Protein AF-A0A7S3W1E4-F1 (afdb_monomer_lite)

Structure (mmCIF, N/CA/C/O backbone):
data_AF-A0A7S3W1E4-F1
#
_entry.id   AF-A0A7S3W1E4-F1
#
loop_
_atom_site.group_PDB
_atom_site.id
_atom_site.type_symbol
_atom_site.label_atom_id
_atom_site.label_alt_id
_atom_site.label_comp_id
_atom_site.label_asym_id
_atom_site.label_entity_id
_atom_site.label_seq_id
_atom_site.pdbx_PDB_ins_code
_atom_site.Cartn_x
_atom_site.Cartn_y
_atom_site.Cartn_z
_atom_site.occupancy
_atom_site.B_iso_or_equiv
_atom_site.auth_seq_id
_atom_site.auth_comp_id
_atom_site.auth_asym_id
_atom_site.auth_atom_id
_atom_site.pdbx_PDB_model_num
ATOM 1 N N . MET A 1 1 ? -26.932 13.360 11.153 1.00 48.66 1 MET A N 1
ATOM 2 C CA . MET A 1 1 ? -25.461 13.403 11.040 1.00 48.66 1 MET A CA 1
ATOM 3 C C . MET A 1 1 ? -25.040 12.838 9.682 1.00 48.66 1 MET A C 1
ATOM 5 O O . MET A 1 1 ? -25.462 11.738 9.366 1.00 48.66 1 MET A O 1
ATOM 9 N N . LYS A 1 2 ? -24.304 13.578 8.834 1.00 52.31 2 LYS A N 1
ATOM 10 C CA . LYS A 1 2 ? -23.917 13.132 7.466 1.00 52.31 2 LYS A CA 1
ATOM 11 C C . LYS A 1 2 ? -22.407 12.880 7.290 1.00 52.31 2 LYS A C 1
ATOM 13 O O . LYS A 1 2 ? -21.997 12.371 6.258 1.00 52.31 2 LYS A O 1
ATOM 18 N N . PHE A 1 3 ? -21.601 13.210 8.303 1.00 57.09 3 PHE A N 1
ATOM 19 C CA . PHE A 1 3 ? -20.140 13.036 8.311 1.00 57.09 3 PHE A CA 1
ATOM 20 C C . PHE A 1 3 ? -19.659 11.979 9.309 1.00 57.09 3 PHE A C 1
ATOM 22 O O . PHE A 1 3 ? -18.487 11.631 9.311 1.00 57.09 3 PHE A O 1
ATOM 29 N N . GLU A 1 4 ? -20.556 11.447 10.138 1.00 56.47 4 GLU A N 1
ATOM 30 C CA . GLU A 1 4 ? -20.221 10.477 11.185 1.00 56.47 4 GLU A CA 1
ATOM 31 C C . GLU A 1 4 ? -19.676 9.176 10.585 1.00 56.47 4 GLU A C 1
ATOM 33 O O . GLU A 1 4 ? -18.722 8.615 11.107 1.00 56.47 4 GLU A O 1
ATOM 38 N N . SER A 1 5 ? -20.177 8.777 9.407 1.00 61.22 5 SER A N 1
ATOM 39 C CA . SER A 1 5 ? -19.719 7.585 8.687 1.00 61.22 5 SER A CA 1
ATOM 40 C C . SER A 1 5 ? -18.253 7.628 8.249 1.00 61.22 5 SER A C 1
ATOM 42 O O . SER A 1 5 ? -17.655 6.577 8.059 1.00 61.22 5 SER A O 1
ATOM 44 N N . LEU A 1 6 ? -17.670 8.821 8.077 1.00 59.72 6 LEU A N 1
ATOM 45 C CA . LEU A 1 6 ? -16.263 8.986 7.683 1.00 59.72 6 LEU A CA 1
ATOM 46 C C . LEU A 1 6 ? -15.289 8.776 8.849 1.00 59.72 6 LEU A C 1
ATOM 48 O O . LEU A 1 6 ? -14.102 8.573 8.608 1.00 59.72 6 LEU A O 1
ATOM 52 N N . TYR A 1 7 ? -15.785 8.827 10.087 1.00 62.66 7 TYR A N 1
ATOM 53 C CA . TYR A 1 7 ? -14.985 8.699 11.306 1.00 62.66 7 TYR A CA 1
ATOM 54 C C . TYR A 1 7 ? -15.312 7.427 12.104 1.00 62.66 7 TYR A C 1
ATOM 56 O O . TYR A 1 7 ? -14.802 7.255 13.207 1.00 62.66 7 TYR A O 1
ATOM 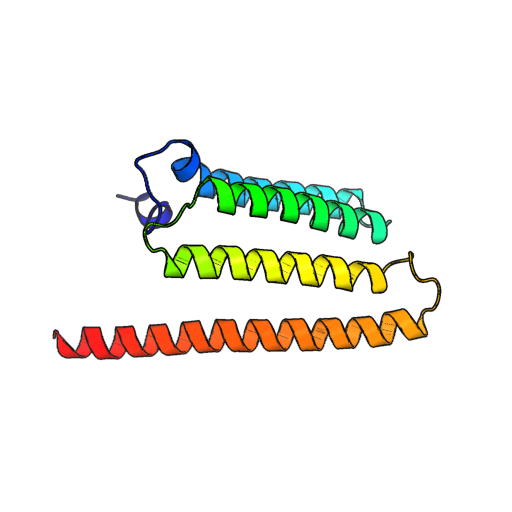64 N N . ILE A 1 8 ? -16.137 6.518 11.567 1.00 64.69 8 ILE A N 1
ATOM 65 C CA . ILE A 1 8 ? -16.450 5.243 12.229 1.00 64.69 8 ILE A CA 1
ATOM 66 C C . ILE A 1 8 ? -15.153 4.434 12.403 1.00 64.69 8 ILE A C 1
ATOM 68 O O . ILE A 1 8 ? -14.485 4.110 11.424 1.00 64.69 8 ILE A O 1
ATOM 72 N N . GLY A 1 9 ? -14.805 4.113 13.654 1.00 64.19 9 GLY A N 1
ATOM 73 C CA . GLY A 1 9 ? -13.622 3.317 14.019 1.00 64.19 9 GLY A CA 1
ATOM 74 C C . GLY A 1 9 ? -12.297 4.092 14.101 1.00 64.19 9 GLY A C 1
ATOM 75 O O . GLY A 1 9 ? -11.255 3.495 14.382 1.00 64.19 9 GLY A O 1
ATOM 76 N N . VAL A 1 10 ? -12.321 5.412 13.875 1.00 68.12 10 VAL A N 1
ATOM 77 C CA . VAL A 1 10 ? -11.150 6.302 13.914 1.00 68.12 10 VAL A CA 1
ATOM 78 C C . VAL A 1 10 ? -11.144 7.095 15.222 1.00 68.12 10 VAL A C 1
ATOM 80 O O . VAL A 1 10 ? -12.143 7.722 15.567 1.00 68.12 10 VAL A O 1
ATOM 83 N N . LYS A 1 11 ? -10.006 7.141 15.931 1.00 68.19 1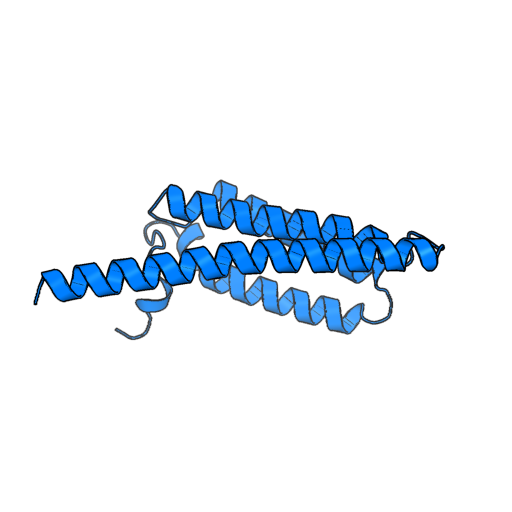1 LYS A N 1
ATOM 84 C CA . LYS A 1 11 ? -9.896 7.925 17.178 1.00 68.19 11 LYS A CA 1
ATOM 85 C C . LYS A 1 11 ? -10.030 9.418 16.885 1.00 68.19 11 LYS A C 1
ATOM 87 O O . LYS A 1 11 ? -9.130 10.024 16.315 1.00 68.19 11 LYS A O 1
ATOM 92 N N . THR A 1 12 ? -11.112 10.049 17.320 1.00 68.31 12 THR A N 1
ATOM 93 C CA . THR A 1 12 ? -11.362 11.482 17.067 1.00 68.31 12 THR A CA 1
ATOM 94 C C . THR A 1 12 ? -10.696 12.423 18.078 1.00 68.31 12 THR A C 1
ATOM 96 O O . THR A 1 12 ? -10.712 13.637 17.889 1.00 68.31 12 THR A O 1
ATOM 99 N N . GLU A 1 13 ? -10.049 11.889 19.119 1.00 67.44 13 GLU A N 1
ATOM 100 C CA . GLU A 1 13 ? -9.436 12.683 20.197 1.00 67.44 13 GLU A CA 1
ATOM 101 C C . GLU A 1 13 ? -8.187 13.471 19.769 1.00 67.44 13 GLU A C 1
ATOM 103 O O . GLU A 1 13 ? -7.803 14.437 20.428 1.00 67.44 13 GLU A O 1
ATOM 108 N N . LYS A 1 14 ? -7.516 13.065 18.682 1.00 71.00 14 LYS A N 1
ATOM 109 C CA . LYS A 1 14 ? -6.249 13.665 18.237 1.00 71.00 14 LYS A CA 1
ATOM 110 C C . LYS A 1 14 ? -6.348 14.179 16.809 1.00 71.00 14 LYS A C 1
ATOM 112 O O . LYS A 1 14 ? -6.707 13.438 15.900 1.00 71.00 14 LYS A O 1
ATOM 117 N N . TRP A 1 15 ? -5.887 15.415 16.594 1.00 68.25 15 TRP A N 1
ATOM 118 C CA . TRP A 1 15 ? -5.844 16.068 15.277 1.00 68.25 15 TRP A CA 1
ATOM 119 C C . TRP A 1 15 ? -5.213 15.189 14.184 1.00 68.25 15 TRP A C 1
ATOM 121 O O . TRP A 1 15 ? -5.763 15.063 13.094 1.00 68.25 15 TRP A O 1
ATOM 131 N N . HIS A 1 16 ? -4.091 14.528 14.489 1.00 69.75 16 HIS A N 1
ATOM 132 C CA . HIS A 1 16 ? -3.377 13.659 13.543 1.00 69.75 16 HIS A CA 1
ATOM 133 C C . HIS A 1 16 ? -4.195 12.458 13.061 1.00 69.75 16 HIS A C 1
ATOM 135 O O . HIS A 1 16 ? -3.927 11.928 11.984 1.00 69.75 16 HIS A O 1
ATOM 141 N N . THR A 1 17 ? -5.183 12.038 13.843 1.00 74.00 17 THR A N 1
ATOM 142 C CA . THR A 1 17 ? -6.046 10.904 13.538 1.00 74.00 17 THR A CA 1
ATOM 143 C C . THR A 1 17 ? -7.305 11.361 12.794 1.00 74.00 17 THR A C 1
ATOM 145 O O . THR A 1 17 ? -7.742 10.697 11.860 1.00 74.00 17 THR A O 1
ATOM 148 N N . THR A 1 18 ? -7.807 12.563 13.091 1.00 75.44 18 THR A N 1
ATOM 149 C CA . THR A 1 18 ? -8.933 13.195 12.380 1.00 75.44 18 THR A CA 1
ATOM 150 C C . THR A 1 18 ? -8.600 13.561 10.927 1.00 75.44 18 THR A C 1
ATOM 152 O O . THR A 1 18 ? -9.468 13.501 10.062 1.00 75.44 18 THR A O 1
ATOM 155 N N . ILE A 1 19 ? -7.343 13.895 10.612 1.00 83.25 19 ILE A N 1
ATOM 156 C CA . ILE A 1 19 ? -6.912 14.208 9.232 1.00 83.25 19 ILE A CA 1
ATOM 157 C C . ILE A 1 19 ? -6.735 12.972 8.333 1.00 83.25 19 ILE A C 1
ATOM 159 O O . ILE A 1 19 ? -6.442 13.118 7.145 1.00 83.25 19 ILE A O 1
ATOM 163 N N . TYR A 1 20 ? -6.916 11.761 8.868 1.00 82.50 20 TYR A N 1
ATOM 164 C CA . TYR A 1 20 ? -6.718 10.508 8.139 1.00 82.50 20 TYR A CA 1
ATOM 165 C C . TYR A 1 20 ? -7.471 10.438 6.790 1.00 82.50 20 TYR A C 1
ATOM 167 O O . TYR A 1 20 ? -6.824 10.156 5.774 1.00 82.50 20 TYR A O 1
ATOM 175 N N . PRO A 1 21 ? -8.779 10.771 6.699 1.00 82.19 21 PRO A N 1
ATOM 176 C CA . PRO A 1 21 ? -9.501 10.724 5.424 1.00 82.19 21 PRO A CA 1
ATOM 177 C C . PRO A 1 21 ? -8.945 11.713 4.388 1.00 82.19 21 PRO A C 1
ATOM 179 O O . PRO A 1 21 ? -8.910 11.418 3.192 1.00 82.19 21 PRO A O 1
ATOM 182 N N . ALA A 1 22 ? -8.467 12.878 4.840 1.00 85.00 22 ALA A N 1
ATOM 183 C CA . ALA A 1 22 ? -7.852 13.875 3.971 1.00 85.00 22 ALA A CA 1
ATOM 184 C C . ALA A 1 22 ? -6.504 13.384 3.422 1.00 85.00 22 ALA A C 1
ATOM 186 O O . ALA A 1 22 ? -6.252 13.511 2.225 1.00 85.00 22 ALA A O 1
ATOM 187 N N . ILE A 1 23 ? -5.670 12.759 4.263 1.00 86.19 23 ILE A N 1
ATOM 188 C CA . ILE A 1 23 ? -4.395 12.153 3.842 1.00 86.19 23 ILE A CA 1
ATOM 189 C C . ILE A 1 23 ? -4.635 11.036 2.824 1.00 86.19 23 ILE A C 1
ATOM 191 O O . ILE A 1 23 ? -3.932 10.957 1.817 1.00 86.19 23 ILE A O 1
ATOM 195 N N . PHE A 1 24 ? -5.650 10.200 3.045 1.00 83.75 24 PHE A N 1
ATOM 196 C CA . PHE A 1 24 ? -6.008 9.124 2.124 1.00 83.75 24 PHE A CA 1
ATOM 197 C C . PHE A 1 24 ? -6.394 9.644 0.731 1.00 83.75 24 PHE A C 1
ATOM 199 O O . PHE A 1 24 ? -5.915 9.135 -0.286 1.00 83.75 24 PHE A O 1
ATOM 206 N N . LEU A 1 25 ? -7.222 10.691 0.667 1.00 86.81 25 LEU A N 1
ATOM 207 C CA . LEU A 1 25 ? -7.586 11.337 -0.597 1.00 86.81 25 LEU A CA 1
ATOM 208 C C . LEU A 1 25 ? -6.388 12.025 -1.254 1.00 86.81 25 LEU A C 1
ATOM 210 O O . LEU A 1 25 ? -6.178 11.884 -2.459 1.00 86.81 25 LEU A O 1
ATOM 214 N N . PHE A 1 26 ? -5.578 12.729 -0.466 1.00 89.56 26 PHE A N 1
ATOM 215 C CA . PHE A 1 26 ? -4.393 13.423 -0.956 1.00 89.56 26 PHE A CA 1
ATOM 216 C C . PHE A 1 26 ? -3.375 12.456 -1.571 1.00 89.56 26 PHE A C 1
ATOM 218 O O . PHE A 1 26 ? -2.875 12.702 -2.666 1.00 89.56 26 PHE A O 1
ATOM 225 N N . ARG A 1 27 ? -3.140 11.303 -0.935 1.00 86.62 27 ARG A N 1
ATOM 226 C CA . ARG A 1 27 ? -2.307 10.217 -1.473 1.00 86.62 27 ARG A CA 1
ATOM 227 C C . ARG A 1 27 ? -2.784 9.773 -2.858 1.00 86.62 27 ARG A C 1
ATOM 229 O O . ARG A 1 27 ? -1.985 9.689 -3.787 1.00 86.62 27 ARG A O 1
ATOM 236 N N . ARG A 1 28 ? -4.091 9.540 -3.021 1.00 88.25 28 ARG A N 1
ATOM 237 C CA . ARG A 1 28 ? -4.681 9.168 -4.321 1.00 88.25 28 ARG A CA 1
ATOM 238 C C . ARG A 1 28 ? -4.485 10.260 -5.367 1.00 88.25 28 ARG A C 1
ATOM 240 O O . ARG A 1 28 ? -4.138 9.957 -6.504 1.00 88.25 28 ARG A O 1
ATOM 247 N N . PHE A 1 29 ? -4.666 11.517 -4.979 1.00 91.12 29 PHE A N 1
ATOM 248 C CA . PHE A 1 29 ? -4.471 12.654 -5.870 1.00 91.12 29 PHE A CA 1
ATOM 249 C C . PHE A 1 29 ? -3.020 12.761 -6.359 1.00 91.12 29 PHE A C 1
ATOM 251 O O . PHE A 1 29 ? -2.790 12.877 -7.563 1.00 91.12 29 PHE A O 1
ATOM 258 N N . ILE A 1 30 ? -2.035 12.629 -5.461 1.00 90.00 30 ILE A N 1
ATOM 259 C CA . ILE A 1 30 ? -0.618 12.622 -5.853 1.00 90.00 30 ILE A CA 1
ATOM 260 C C . ILE A 1 30 ? -0.324 11.443 -6.782 1.00 90.00 30 ILE A C 1
ATOM 262 O O . ILE A 1 30 ? 0.381 11.616 -7.770 1.00 90.00 30 ILE A O 1
ATOM 266 N N . LEU A 1 31 ? -0.870 10.255 -6.511 1.00 88.56 31 LEU A N 1
ATOM 267 C CA . LEU A 1 31 ? -0.620 9.078 -7.343 1.00 88.56 31 LEU A CA 1
ATOM 268 C C . LEU A 1 31 ? -1.116 9.278 -8.781 1.00 88.56 31 LEU A C 1
ATOM 270 O O . LEU A 1 31 ? -0.408 8.924 -9.719 1.00 88.56 31 LEU A O 1
ATOM 274 N N . VAL A 1 32 ? -2.282 9.903 -8.965 1.00 91.62 32 VAL A N 1
ATOM 275 C CA . VAL A 1 32 ? -2.810 10.250 -10.297 1.00 91.62 32 VAL A CA 1
ATOM 276 C C . VAL A 1 32 ? -1.917 11.271 -11.003 1.00 91.62 32 VAL A C 1
ATOM 278 O O . VAL A 1 32 ? -1.631 11.119 -12.192 1.00 91.62 32 VAL A O 1
ATOM 281 N N . ILE A 1 33 ? -1.432 12.285 -10.280 1.00 91.44 33 ILE A N 1
ATOM 282 C CA . ILE A 1 33 ? -0.480 13.266 -10.817 1.00 91.44 33 ILE A CA 1
ATOM 283 C C . ILE A 1 33 ? 0.789 12.550 -11.285 1.00 91.44 33 ILE A C 1
ATOM 285 O O . ILE A 1 33 ? 1.167 12.665 -12.449 1.00 91.44 33 ILE A O 1
ATOM 289 N N . VAL A 1 34 ? 1.414 11.759 -10.413 1.00 90.38 34 VAL A N 1
ATOM 290 C CA . VAL A 1 34 ? 2.634 11.007 -10.733 1.00 90.38 34 VAL A CA 1
ATOM 291 C C . VAL A 1 34 ? 2.402 10.088 -11.936 1.00 90.38 34 VAL A C 1
ATOM 293 O O . VAL A 1 34 ? 3.209 10.094 -12.859 1.00 90.38 34 VAL A O 1
ATOM 296 N N . ALA A 1 35 ? 1.286 9.361 -11.986 1.00 89.69 35 ALA A N 1
ATOM 297 C CA . ALA A 1 35 ? 0.940 8.509 -13.123 1.00 89.69 35 ALA A CA 1
ATOM 298 C C . ALA A 1 35 ? 0.811 9.293 -14.436 1.00 89.69 35 ALA A C 1
ATOM 300 O O . ALA A 1 35 ? 1.286 8.834 -15.470 1.00 89.69 35 ALA A O 1
ATOM 301 N N . THR A 1 36 ? 0.230 10.492 -14.393 1.00 90.94 36 THR A N 1
ATOM 302 C CA . THR A 1 36 ? 0.039 11.337 -15.580 1.00 90.94 36 THR A CA 1
ATOM 303 C C . THR A 1 36 ? 1.365 11.905 -16.090 1.00 90.94 36 THR A C 1
ATOM 305 O O . THR A 1 36 ? 1.635 11.873 -17.290 1.00 90.94 36 THR A O 1
ATOM 308 N N . PHE A 1 37 ? 2.223 12.397 -15.192 1.00 90.06 37 PHE A N 1
ATOM 309 C CA . PHE A 1 37 ? 3.502 13.009 -15.569 1.00 90.06 37 PHE A CA 1
ATOM 310 C C . PHE A 1 37 ? 4.579 11.978 -15.941 1.00 90.06 37 PHE A C 1
ATOM 312 O O . PHE A 1 37 ? 5.366 12.221 -16.853 1.00 90.06 37 PHE A O 1
ATOM 319 N N . PHE A 1 38 ? 4.603 10.816 -15.280 1.00 87.62 38 PHE A N 1
ATOM 320 C CA . PHE A 1 38 ? 5.616 9.770 -15.482 1.00 87.62 38 PHE A CA 1
ATOM 321 C C . PHE A 1 38 ? 5.130 8.589 -16.334 1.00 87.62 38 PHE A C 1
ATOM 323 O O . PHE A 1 38 ? 5.778 7.543 -16.353 1.00 87.62 38 PHE A O 1
ATOM 330 N N . GLN A 1 39 ? 4.036 8.741 -17.089 1.00 84.69 39 GLN A N 1
ATOM 331 C CA . GLN A 1 39 ? 3.488 7.681 -17.954 1.00 84.69 39 GLN A CA 1
ATOM 332 C C . GLN A 1 39 ? 4.519 7.072 -18.925 1.00 84.69 39 GLN A C 1
ATOM 334 O O . GLN A 1 39 ? 4.465 5.883 -19.227 1.00 84.69 39 GLN A O 1
ATOM 339 N N . ASN A 1 40 ? 5.494 7.872 -19.370 1.00 83.50 40 ASN A N 1
ATOM 340 C CA . ASN A 1 40 ? 6.531 7.452 -20.314 1.00 83.50 40 ASN A CA 1
ATOM 341 C C . ASN A 1 40 ? 7.747 6.805 -19.639 1.00 83.50 40 ASN A C 1
ATOM 343 O O . ASN A 1 40 ? 8.664 6.366 -20.327 1.00 83.50 40 ASN A O 1
ATOM 347 N N . THR A 1 41 ? 7.807 6.770 -18.305 1.00 86.88 41 THR A N 1
ATOM 348 C CA . THR A 1 41 ? 8.963 6.229 -17.584 1.00 86.88 41 THR A CA 1
ATOM 349 C C . THR A 1 41 ? 8.510 5.387 -16.401 1.00 86.88 41 THR A C 1
ATOM 351 O O . THR A 1 41 ? 8.400 5.855 -15.266 1.00 86.88 41 THR A O 1
ATOM 354 N N . LYS A 1 42 ? 8.278 4.100 -16.684 1.00 85.31 42 LYS A N 1
ATOM 355 C CA . LYS A 1 42 ? 7.737 3.114 -15.736 1.00 85.31 42 LYS A CA 1
ATOM 356 C C . LYS A 1 42 ? 8.553 3.035 -14.444 1.00 85.31 42 LYS A C 1
ATOM 358 O O . LYS A 1 42 ? 7.983 2.956 -13.362 1.00 85.31 42 LYS A O 1
ATOM 363 N N . SER A 1 43 ? 9.879 3.125 -14.545 1.00 88.31 43 SER A N 1
ATOM 364 C CA . SER A 1 43 ? 10.779 3.097 -13.386 1.00 88.31 43 SER A CA 1
ATOM 365 C C . SER A 1 43 ? 10.533 4.252 -12.408 1.00 88.31 43 SER A C 1
ATOM 367 O O . SER A 1 43 ? 10.455 4.018 -11.205 1.00 88.31 43 SER A O 1
ATOM 369 N N . TRP A 1 44 ? 10.343 5.485 -12.896 1.00 89.31 44 TRP A N 1
ATOM 370 C CA . TRP A 1 44 ? 10.061 6.636 -12.026 1.00 89.31 44 TRP A CA 1
ATOM 371 C C . TRP A 1 44 ? 8.691 6.535 -11.364 1.00 89.31 44 TRP A C 1
ATOM 373 O O . TRP A 1 44 ? 8.561 6.860 -10.185 1.00 89.31 44 TRP A O 1
ATOM 383 N N . LEU A 1 45 ? 7.694 6.029 -12.093 1.00 91.00 45 LEU A N 1
ATOM 384 C CA . LEU A 1 45 ? 6.361 5.787 -11.553 1.00 91.00 45 LEU A CA 1
ATOM 385 C C . LEU A 1 45 ? 6.400 4.801 -10.375 1.00 91.00 45 LEU A C 1
ATOM 387 O O . LEU A 1 45 ? 5.834 5.083 -9.318 1.00 91.00 45 LEU A O 1
ATOM 391 N N . VAL A 1 46 ? 7.106 3.677 -10.533 1.00 91.88 46 VAL A N 1
ATOM 392 C CA . VAL A 1 46 ? 7.237 2.655 -9.481 1.00 91.88 46 VAL A CA 1
ATOM 393 C C . VAL A 1 46 ? 8.015 3.187 -8.275 1.00 91.88 46 VAL A C 1
ATOM 395 O O . VAL A 1 46 ? 7.590 2.988 -7.139 1.00 91.88 46 VAL A O 1
ATOM 398 N N . LEU A 1 47 ? 9.110 3.924 -8.488 1.00 91.94 47 LEU A N 1
ATOM 399 C CA . LEU A 1 47 ? 9.879 4.523 -7.390 1.00 91.94 47 LEU A CA 1
ATOM 400 C C . LEU A 1 47 ? 9.064 5.557 -6.603 1.00 91.94 47 LEU A C 1
ATOM 402 O O . LEU A 1 47 ? 9.071 5.546 -5.371 1.00 91.94 47 LEU A O 1
ATOM 406 N N . ALA A 1 48 ? 8.324 6.422 -7.297 1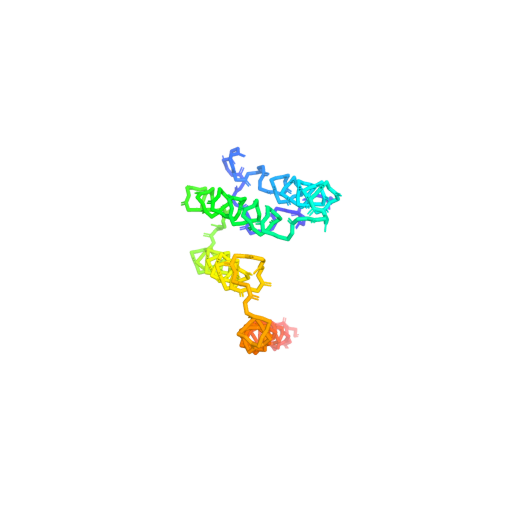.00 91.31 48 ALA A N 1
ATOM 407 C CA . ALA A 1 48 ? 7.449 7.402 -6.662 1.00 91.31 48 ALA A CA 1
ATOM 408 C C . ALA A 1 48 ? 6.314 6.730 -5.872 1.00 91.31 48 ALA A C 1
ATOM 410 O O . ALA A 1 48 ? 5.988 7.173 -4.768 1.00 91.31 48 ALA A O 1
ATOM 411 N N . PHE A 1 49 ? 5.755 5.631 -6.395 1.00 91.62 49 PHE A N 1
ATOM 412 C CA . PHE A 1 49 ? 4.794 4.805 -5.669 1.00 91.62 49 PHE A CA 1
ATOM 413 C C . PHE A 1 49 ? 5.397 4.252 -4.371 1.00 91.62 49 PHE A C 1
ATOM 415 O O . PHE A 1 49 ? 4.843 4.491 -3.302 1.00 91.62 49 PHE A O 1
ATOM 422 N N . ILE A 1 50 ? 6.560 3.594 -4.430 1.00 93.12 50 ILE A N 1
ATOM 423 C CA . ILE A 1 50 ? 7.243 3.040 -3.245 1.00 93.12 50 ILE A CA 1
ATOM 424 C C . ILE A 1 50 ? 7.509 4.129 -2.201 1.00 93.12 50 ILE A C 1
ATOM 426 O O . ILE A 1 50 ? 7.216 3.938 -1.020 1.00 93.12 50 ILE A O 1
ATOM 430 N N . GLN A 1 51 ? 8.017 5.289 -2.625 1.00 93.56 51 GLN A N 1
ATOM 431 C CA . GLN A 1 51 ? 8.315 6.394 -1.716 1.00 93.56 51 GLN A CA 1
ATOM 432 C C . GLN A 1 51 ? 7.056 6.907 -1.001 1.00 93.56 51 GLN A C 1
ATOM 434 O O . GLN A 1 51 ? 7.072 7.136 0.210 1.00 93.56 51 GLN A O 1
ATOM 439 N N . MET A 1 52 ? 5.948 7.050 -1.732 1.00 92.00 52 MET A N 1
ATOM 440 C CA . 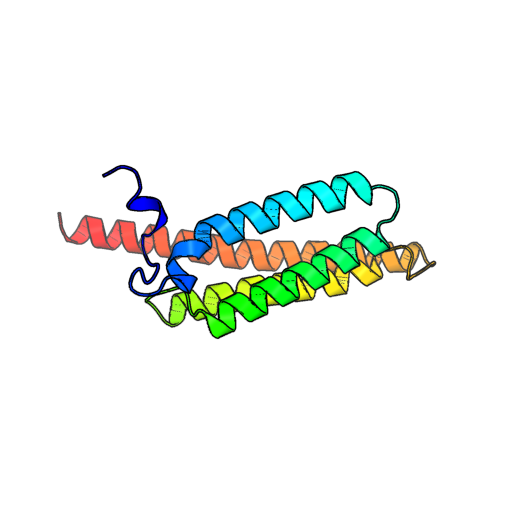MET A 1 52 ? 4.657 7.447 -1.170 1.00 92.00 52 MET A CA 1
ATOM 441 C C . MET A 1 52 ? 4.126 6.410 -0.173 1.00 92.00 52 MET A C 1
ATOM 443 O O . MET A 1 52 ? 3.649 6.778 0.902 1.00 92.00 52 MET A O 1
ATOM 447 N N . GLN A 1 53 ? 4.260 5.122 -0.500 1.00 92.50 53 GLN A N 1
ATOM 448 C CA . GLN A 1 53 ? 3.859 4.024 0.377 1.00 92.50 53 GLN A CA 1
ATOM 449 C C . GLN A 1 53 ? 4.665 3.994 1.672 1.00 92.50 53 GLN A C 1
ATOM 451 O O . GLN A 1 53 ? 4.086 3.816 2.741 1.00 92.50 53 GLN A O 1
ATOM 456 N N . MET A 1 54 ? 5.973 4.251 1.615 1.00 92.94 54 MET A N 1
ATOM 457 C CA . MET A 1 54 ? 6.794 4.349 2.823 1.00 92.94 54 MET A CA 1
ATOM 458 C C . MET A 1 54 ? 6.353 5.498 3.736 1.00 92.94 54 MET A C 1
ATOM 460 O O . MET A 1 54 ? 6.227 5.297 4.944 1.00 92.94 54 MET A O 1
ATOM 464 N N . PHE A 1 55 ? 6.080 6.687 3.188 1.00 92.44 55 PHE A N 1
ATOM 465 C CA . PHE A 1 55 ? 5.588 7.815 3.988 1.00 92.44 55 PHE A CA 1
ATOM 466 C C . PHE A 1 55 ? 4.235 7.531 4.635 1.00 92.44 55 PHE A C 1
ATOM 468 O O . PHE A 1 55 ? 4.033 7.852 5.808 1.00 92.44 55 PHE A O 1
ATOM 475 N N . TYR A 1 56 ? 3.324 6.892 3.903 1.00 90.69 56 TYR A N 1
ATOM 476 C CA . TYR A 1 56 ? 2.021 6.531 4.445 1.00 90.69 56 TYR A CA 1
ATOM 477 C C . TYR A 1 56 ? 2.125 5.462 5.541 1.00 90.69 56 TYR A C 1
ATOM 479 O O . TYR A 1 56 ? 1.510 5.601 6.598 1.00 90.69 56 TYR A O 1
ATOM 487 N N . LEU A 1 57 ? 2.969 4.446 5.346 1.00 91.56 57 LEU A N 1
ATOM 488 C CA . LEU A 1 57 ? 3.214 3.412 6.348 1.00 91.56 57 LEU A CA 1
ATOM 489 C C . LEU A 1 57 ? 3.810 4.007 7.635 1.00 91.56 57 LEU A C 1
ATOM 491 O O . LEU A 1 57 ? 3.338 3.702 8.730 1.00 91.56 57 LEU A O 1
ATOM 495 N N . MET A 1 58 ? 4.787 4.914 7.517 1.00 90.56 58 MET A N 1
ATOM 496 C CA . MET A 1 58 ? 5.330 5.656 8.664 1.00 90.56 58 MET A CA 1
ATOM 497 C C . MET A 1 58 ? 4.238 6.438 9.404 1.00 90.56 58 MET A C 1
ATOM 499 O O . MET A 1 58 ? 4.165 6.392 10.634 1.00 90.56 58 MET A O 1
ATOM 503 N N . TYR A 1 59 ? 3.354 7.114 8.666 1.00 89.81 59 TYR A N 1
ATOM 504 C CA . TYR A 1 59 ? 2.221 7.831 9.246 1.00 89.81 59 TYR A CA 1
ATOM 505 C C . TYR A 1 59 ? 1.269 6.899 10.016 1.00 89.81 59 TYR A C 1
ATOM 507 O O . TYR A 1 59 ? 0.862 7.248 11.128 1.00 89.81 59 TYR A O 1
ATOM 515 N N . LEU A 1 60 ? 0.962 5.707 9.490 1.00 88.06 60 LEU A N 1
ATOM 516 C CA . LEU A 1 60 ? 0.118 4.715 10.169 1.00 88.06 60 LEU A CA 1
ATOM 517 C C . LEU A 1 60 ? 0.748 4.191 11.467 1.00 88.06 60 LEU A C 1
ATOM 519 O O . LEU A 1 60 ? 0.060 4.092 12.489 1.00 88.06 60 LEU A O 1
ATOM 523 N N . PHE A 1 61 ? 2.055 3.906 11.459 1.00 86.62 61 PHE A N 1
ATOM 524 C CA . PHE A 1 61 ? 2.777 3.450 12.653 1.00 86.62 61 PHE A CA 1
ATOM 525 C C . PHE A 1 61 ? 2.753 4.481 13.786 1.00 86.62 61 PHE A C 1
ATOM 527 O O . PHE A 1 61 ? 2.561 4.112 14.949 1.00 86.62 61 PHE A O 1
ATOM 534 N N . VAL A 1 62 ? 2.931 5.763 13.454 1.00 85.81 62 VAL A N 1
ATOM 535 C CA . VAL A 1 62 ? 2.940 6.857 14.436 1.00 85.81 62 VAL A CA 1
ATOM 536 C C . VAL A 1 62 ? 1.528 7.178 14.920 1.00 85.81 62 VAL A C 1
ATOM 538 O O . VAL A 1 62 ? 1.303 7.336 16.120 1.00 85.81 62 VAL A O 1
ATOM 541 N N . SER A 1 63 ? 0.567 7.263 13.999 1.00 81.00 63 SER A N 1
ATOM 542 C CA . SER A 1 63 ? -0.755 7.826 14.295 1.00 81.00 63 SER A CA 1
ATOM 543 C C . SER A 1 63 ? -1.727 6.823 14.911 1.00 81.00 63 SER A C 1
ATOM 545 O O . SER A 1 63 ? -2.669 7.264 15.568 1.00 81.00 63 SER A O 1
ATOM 547 N N . LYS A 1 64 ? -1.505 5.505 14.734 1.00 81.44 64 LYS A N 1
ATOM 548 C CA . LYS A 1 64 ? -2.350 4.410 15.267 1.00 81.44 64 LYS A CA 1
ATOM 549 C C . LYS A 1 64 ? -3.838 4.755 15.195 1.00 81.44 64 LYS A C 1
ATOM 551 O O . LYS A 1 64 ? -4.508 4.916 16.220 1.00 81.44 64 LYS A O 1
ATOM 556 N N . VAL A 1 65 ? -4.284 4.958 13.961 1.00 75.38 65 VAL A N 1
ATOM 557 C CA . VAL A 1 65 ? -5.502 5.692 13.607 1.00 75.38 65 VAL A CA 1
ATOM 558 C C . VAL A 1 65 ? -6.755 5.017 14.161 1.00 75.38 65 VAL A C 1
ATOM 560 O O . VAL A 1 65 ? -7.696 5.694 14.581 1.00 75.38 65 VAL A O 1
ATOM 563 N N . LYS A 1 66 ? -6.747 3.685 14.209 1.00 77.81 66 LYS A N 1
ATOM 564 C CA . LYS A 1 66 ? -7.904 2.900 14.625 1.00 77.81 66 LYS A CA 1
ATOM 565 C C . LYS A 1 66 ? -7.983 2.684 16.134 1.00 77.81 66 LYS A C 1
ATOM 567 O O . LYS A 1 66 ? -6.969 2.628 16.842 1.00 77.81 66 LYS A O 1
ATOM 572 N N . GLU A 1 67 ? -9.216 2.574 16.623 1.00 74.12 67 GLU A N 1
ATOM 573 C CA . GLU A 1 67 ? -9.525 2.241 18.019 1.00 74.12 67 GLU A CA 1
ATOM 574 C C . GLU A 1 67 ? -9.057 0.838 18.389 1.00 74.12 67 GLU A C 1
ATOM 576 O O . GLU A 1 67 ? -8.309 0.680 19.362 1.00 74.12 67 GLU A O 1
ATOM 581 N N . ASP A 1 68 ? -9.405 -0.146 17.563 1.00 80.81 68 ASP A N 1
ATOM 582 C CA . ASP A 1 68 ? -8.991 -1.527 17.756 1.00 80.81 68 ASP A CA 1
ATOM 583 C C . ASP A 1 68 ? -7.550 -1.773 17.273 1.00 80.81 68 ASP A C 1
ATOM 585 O O . ASP A 1 68 ? -7.129 -1.377 16.180 1.00 80.81 68 ASP A O 1
ATOM 589 N N . LYS A 1 69 ? -6.782 -2.480 18.107 1.00 81.50 69 LYS A N 1
ATOM 590 C CA . LYS A 1 69 ? -5.409 -2.894 17.805 1.00 81.50 69 LYS A CA 1
ATOM 591 C C . LYS A 1 69 ? -5.372 -3.886 16.648 1.00 81.50 69 LYS A C 1
ATOM 593 O O . LYS A 1 69 ? -4.423 -3.828 15.866 1.00 81.50 69 LYS A O 1
ATOM 598 N N . MET A 1 70 ? -6.364 -4.777 16.544 1.00 79.88 70 MET A N 1
ATOM 599 C CA . MET A 1 70 ? -6.404 -5.775 15.472 1.00 79.88 70 MET A CA 1
ATOM 600 C C . MET A 1 70 ? -6.633 -5.103 14.121 1.00 79.88 70 MET A C 1
ATOM 602 O O . MET A 1 70 ? -5.889 -5.353 13.176 1.00 79.88 70 MET A O 1
ATOM 606 N N . GLU A 1 71 ? -7.583 -4.174 14.043 1.00 80.62 71 GLU A N 1
ATOM 607 C CA . GLU A 1 71 ? -7.820 -3.437 12.805 1.00 80.62 71 GLU A CA 1
ATOM 608 C C . GLU A 1 71 ? -6.636 -2.554 12.393 1.00 80.62 71 GLU A C 1
ATOM 610 O O . GLU A 1 71 ? -6.315 -2.478 11.209 1.00 80.62 71 GLU A O 1
ATOM 615 N N . ASN A 1 72 ? -5.959 -1.907 13.349 1.00 84.38 72 ASN A N 1
ATOM 616 C CA . ASN A 1 72 ? -4.760 -1.126 13.042 1.00 84.38 72 ASN A CA 1
ATOM 617 C C . ASN A 1 72 ? -3.618 -2.023 12.531 1.00 84.38 72 ASN A C 1
ATOM 619 O O . ASN A 1 72 ? -2.856 -1.616 11.658 1.00 84.38 72 ASN A O 1
ATOM 623 N N . ALA A 1 73 ? -3.485 -3.241 13.071 1.00 84.44 73 ALA A N 1
ATOM 624 C CA . ALA A 1 73 ? -2.502 -4.215 12.602 1.00 84.44 73 ALA A CA 1
ATOM 625 C C . ALA A 1 73 ? -2.816 -4.706 11.181 1.00 84.44 73 ALA A C 1
ATOM 627 O O . ALA A 1 73 ? -1.903 -4.782 10.362 1.00 84.44 73 ALA A O 1
ATOM 628 N N . LEU A 1 74 ? -4.090 -4.972 10.872 1.00 84.31 74 LEU A N 1
ATOM 629 C CA . LEU A 1 74 ? -4.531 -5.327 9.518 1.00 84.31 74 LEU A CA 1
ATOM 630 C C . LEU A 1 74 ? -4.237 -4.207 8.517 1.00 84.31 74 LEU A C 1
ATOM 632 O O . LEU A 1 74 ? -3.743 -4.465 7.425 1.00 84.31 74 LEU A O 1
ATOM 636 N N . GLU A 1 75 ? -4.473 -2.953 8.896 1.00 85.19 75 GLU A N 1
ATOM 637 C CA . GLU A 1 75 ? -4.205 -1.815 8.017 1.00 85.19 75 GLU A CA 1
ATOM 638 C C . GLU A 1 75 ? -2.706 -1.631 7.731 1.00 85.19 75 GLU A C 1
ATOM 640 O O . GLU A 1 75 ? -2.302 -1.461 6.580 1.00 85.19 75 GLU A O 1
ATOM 645 N N . VAL A 1 76 ? -1.862 -1.752 8.761 1.00 89.44 76 VAL A N 1
ATOM 646 C CA . VAL A 1 76 ? -0.398 -1.744 8.602 1.00 89.44 76 VAL A CA 1
ATOM 647 C C . VAL A 1 76 ? 0.075 -2.924 7.749 1.00 89.44 76 VAL A C 1
ATOM 649 O O . VAL A 1 76 ? 0.946 -2.750 6.894 1.00 89.44 76 VAL A O 1
ATOM 652 N N . MET A 1 77 ? -0.493 -4.116 7.947 1.00 88.25 77 MET A N 1
ATOM 653 C CA . MET A 1 77 ? -0.176 -5.305 7.155 1.00 88.25 77 MET A CA 1
ATOM 654 C C . MET A 1 77 ? -0.508 -5.082 5.676 1.00 88.25 77 MET A C 1
ATOM 656 O O . MET A 1 77 ? 0.343 -5.333 4.824 1.00 88.25 77 MET A O 1
ATOM 660 N N . ASN A 1 78 ? -1.685 -4.536 5.370 1.00 87.81 78 ASN A N 1
ATOM 661 C CA . ASN A 1 78 ? -2.112 -4.266 3.997 1.00 87.81 78 ASN A CA 1
ATOM 662 C C . ASN A 1 78 ? -1.184 -3.275 3.288 1.00 87.81 78 ASN A C 1
ATOM 664 O O . ASN A 1 78 ? -0.758 -3.517 2.158 1.00 87.81 78 ASN A O 1
ATOM 668 N N . GLU A 1 79 ? -0.800 -2.185 3.953 1.00 89.56 79 GLU A N 1
ATOM 669 C CA . GLU A 1 79 ? 0.149 -1.230 3.368 1.00 89.56 79 GLU A CA 1
ATOM 670 C C . GLU A 1 79 ? 1.564 -1.810 3.234 1.00 89.56 79 GLU A C 1
ATOM 672 O O . GLU A 1 79 ? 2.267 -1.513 2.266 1.00 89.56 79 GLU A O 1
ATOM 677 N N . THR A 1 80 ? 1.970 -2.701 4.142 1.00 91.62 80 THR A N 1
ATOM 678 C CA . THR A 1 80 ? 3.241 -3.435 4.029 1.00 91.62 80 THR A CA 1
ATOM 679 C C . THR A 1 80 ? 3.240 -4.370 2.815 1.00 91.62 80 THR A C 1
ATOM 681 O O . THR A 1 80 ? 4.224 -4.422 2.077 1.00 91.62 80 THR A O 1
ATOM 684 N N . ILE A 1 81 ? 2.129 -5.067 2.555 1.00 91.31 81 ILE A N 1
ATOM 685 C CA . ILE A 1 81 ? 1.959 -5.916 1.367 1.00 91.31 81 ILE A CA 1
ATOM 686 C C . ILE A 1 81 ? 1.998 -5.075 0.083 1.00 91.31 81 ILE A C 1
ATOM 688 O O . ILE A 1 81 ? 2.669 -5.448 -0.879 1.00 91.31 81 ILE A O 1
ATOM 692 N N . LEU A 1 82 ? 1.350 -3.907 0.063 1.00 89.94 82 LEU A N 1
ATOM 693 C CA . LEU A 1 82 ? 1.425 -2.995 -1.084 1.00 89.94 82 LEU A CA 1
ATOM 694 C C . LEU A 1 82 ? 2.852 -2.494 -1.336 1.00 89.94 82 LEU A C 1
ATOM 696 O O . LEU A 1 82 ? 3.268 -2.382 -2.490 1.00 89.94 82 LEU A O 1
ATOM 700 N N . LEU A 1 83 ? 3.614 -2.210 -0.277 1.00 92.81 83 LEU A N 1
ATOM 701 C CA . LEU A 1 83 ? 5.024 -1.847 -0.400 1.00 92.81 83 LEU A CA 1
ATOM 702 C C . LEU A 1 83 ? 5.840 -3.003 -0.997 1.00 92.81 83 LEU A C 1
ATOM 704 O O . LEU A 1 83 ? 6.639 -2.782 -1.906 1.00 92.81 83 LEU A O 1
ATOM 708 N N . PHE A 1 84 ? 5.594 -4.235 -0.542 1.00 91.62 84 PHE A N 1
ATOM 709 C CA . PHE A 1 84 ? 6.206 -5.445 -1.095 1.00 91.62 84 PHE A CA 1
ATOM 710 C C . PHE A 1 84 ? 5.898 -5.614 -2.592 1.00 91.62 84 PHE A C 1
ATOM 712 O O . PHE A 1 84 ? 6.816 -5.843 -3.379 1.00 91.62 84 PHE A O 1
ATOM 719 N N . PHE A 1 85 ? 4.651 -5.398 -3.022 1.00 91.44 85 PHE A N 1
ATOM 720 C CA . PHE A 1 85 ? 4.301 -5.389 -4.448 1.00 91.44 85 PHE A CA 1
ATOM 721 C C . PHE A 1 85 ? 5.028 -4.296 -5.228 1.00 91.44 85 PHE A C 1
ATOM 723 O O . PHE A 1 85 ? 5.495 -4.554 -6.336 1.00 91.44 85 PHE A O 1
ATOM 730 N N . GLY A 1 86 ? 5.188 -3.105 -4.644 1.00 91.06 86 GLY A N 1
ATOM 731 C CA . GLY A 1 86 ? 5.991 -2.034 -5.233 1.00 91.06 86 GLY A CA 1
ATOM 732 C C . GLY A 1 86 ? 7.424 -2.481 -5.536 1.00 91.06 86 GLY A C 1
ATOM 733 O O . GLY A 1 86 ? 7.916 -2.254 -6.639 1.00 91.06 86 GLY A O 1
ATOM 734 N N . TYR A 1 87 ? 8.070 -3.195 -4.610 1.00 91.00 87 TYR A N 1
ATOM 735 C CA . TYR A 1 87 ? 9.403 -3.761 -4.845 1.00 91.00 87 TYR A CA 1
ATOM 736 C C . TYR A 1 87 ? 9.417 -4.806 -5.966 1.00 91.00 87 TYR A C 1
ATOM 738 O O . TYR A 1 87 ? 10.317 -4.780 -6.803 1.00 91.00 87 TYR A O 1
ATOM 746 N N . PHE A 1 88 ? 8.415 -5.687 -6.038 1.00 90.19 88 PHE A N 1
ATOM 747 C CA . PHE A 1 88 ? 8.301 -6.642 -7.148 1.00 90.19 88 PHE A CA 1
ATOM 748 C C . PHE A 1 88 ? 8.080 -5.950 -8.497 1.00 90.19 88 PHE A C 1
ATOM 750 O O . PHE A 1 88 ? 8.624 -6.391 -9.509 1.00 90.19 88 PHE A O 1
ATOM 757 N N . MET A 1 89 ? 7.355 -4.828 -8.522 1.00 89.88 89 MET A N 1
ATOM 758 C CA . MET A 1 89 ? 7.156 -4.048 -9.743 1.00 89.88 89 MET A CA 1
ATOM 759 C C . MET A 1 89 ? 8.466 -3.498 -10.316 1.00 89.88 89 MET A C 1
ATOM 761 O O . MET A 1 89 ? 8.554 -3.385 -11.536 1.00 89.88 89 MET A O 1
ATOM 765 N N . ILE A 1 90 ? 9.505 -3.240 -9.508 1.00 90.81 90 ILE A N 1
ATOM 766 C CA . ILE A 1 90 ? 10.829 -2.815 -10.013 1.00 90.81 90 ILE A CA 1
ATOM 767 C C . ILE A 1 90 ? 11.390 -3.840 -11.009 1.00 90.81 90 ILE A C 1
ATOM 769 O O . ILE A 1 90 ? 11.938 -3.464 -12.041 1.00 90.81 90 ILE A O 1
ATOM 773 N N . PHE A 1 91 ? 11.197 -5.137 -10.752 1.00 88.12 91 PHE A N 1
ATOM 774 C CA . PHE A 1 91 ? 11.663 -6.207 -11.643 1.00 88.12 91 PHE A CA 1
ATOM 775 C C . PHE A 1 91 ? 10.914 -6.246 -12.983 1.00 88.12 91 PHE A C 1
ATOM 777 O O . PHE A 1 91 ? 11.374 -6.876 -13.933 1.00 88.12 91 PHE A O 1
ATOM 784 N N . THR A 1 92 ? 9.768 -5.568 -13.068 1.00 86.81 92 THR A N 1
ATOM 785 C CA . THR A 1 92 ? 8.966 -5.445 -14.292 1.00 86.81 92 THR A CA 1
ATOM 786 C C . THR A 1 92 ? 9.254 -4.161 -15.074 1.00 86.81 92 THR A C 1
ATOM 788 O O . THR A 1 92 ? 8.695 -3.973 -16.154 1.00 86.81 92 THR A O 1
ATOM 791 N N . THR A 1 93 ? 10.104 -3.266 -14.554 1.00 87.44 93 THR A N 1
ATOM 792 C CA . THR A 1 93 ? 10.466 -2.021 -15.242 1.00 87.44 93 THR A CA 1
ATOM 793 C C . THR A 1 93 ? 11.776 -2.139 -16.019 1.00 87.44 93 THR A C 1
ATOM 795 O O . THR A 1 93 ? 12.473 -3.156 -15.995 1.00 87.44 93 THR A O 1
ATOM 798 N N . ASP A 1 94 ? 12.139 -1.042 -16.684 1.00 83.12 94 ASP A N 1
ATOM 799 C CA . ASP A 1 94 ? 13.322 -0.920 -17.538 1.00 83.12 94 ASP A CA 1
ATOM 800 C C . ASP A 1 94 ? 14.659 -1.076 -16.781 1.00 83.12 94 ASP A C 1
ATOM 802 O O . ASP A 1 94 ? 15.719 -1.067 -17.401 1.00 83.12 94 ASP A O 1
ATOM 806 N N . PHE A 1 95 ? 14.637 -1.250 -15.450 1.00 81.69 95 PHE A N 1
ATOM 807 C CA . PHE A 1 95 ? 15.823 -1.618 -14.666 1.00 81.69 95 PHE A CA 1
ATOM 808 C C . PHE A 1 95 ? 16.384 -2.990 -15.055 1.00 81.69 95 PHE A C 1
ATOM 810 O O . PHE A 1 95 ? 17.592 -3.206 -14.956 1.00 81.69 95 PHE A O 1
ATOM 817 N N . ILE A 1 96 ? 15.529 -3.912 -15.508 1.00 83.75 96 ILE A N 1
ATOM 818 C CA . ILE A 1 96 ? 15.949 -5.217 -16.021 1.00 83.75 96 ILE A CA 1
ATOM 819 C C . ILE A 1 96 ? 15.762 -5.211 -17.535 1.00 83.75 96 ILE A C 1
ATOM 821 O O . ILE A 1 96 ? 14.627 -5.266 -17.988 1.00 83.75 96 ILE A 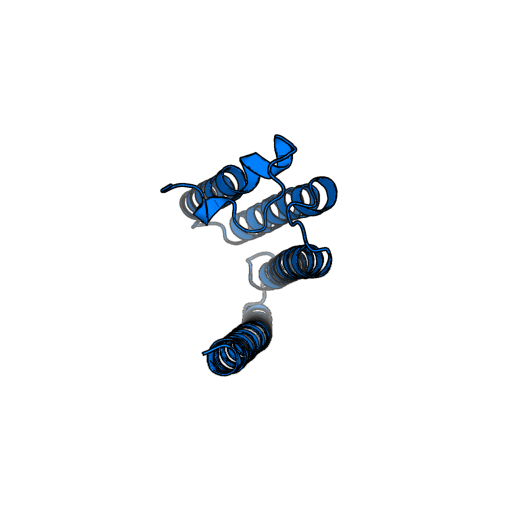O 1
ATOM 825 N N . PRO A 1 97 ? 16.831 -5.193 -18.346 1.00 81.44 97 PRO A N 1
ATOM 826 C CA . PRO A 1 97 ? 16.702 -5.075 -19.801 1.00 81.44 97 PRO A CA 1
ATOM 827 C C . PRO A 1 97 ? 16.185 -6.358 -20.482 1.00 81.44 97 PRO A C 1
ATOM 829 O O . PRO A 1 97 ? 15.829 -6.343 -21.658 1.00 81.44 97 PRO A O 1
ATOM 832 N N . MET A 1 98 ? 16.152 -7.491 -19.771 1.00 88.31 98 MET A N 1
ATOM 833 C CA . MET A 1 98 ? 15.747 -8.785 -20.325 1.00 88.31 98 MET A CA 1
ATOM 834 C C . MET A 1 98 ? 14.227 -8.986 -20.252 1.00 88.31 98 MET A C 1
ATOM 836 O O . MET A 1 98 ? 13.683 -9.326 -19.200 1.00 88.31 98 MET A O 1
ATOM 840 N N . VAL A 1 99 ? 13.558 -8.875 -21.401 1.00 87.25 99 VAL A N 1
ATOM 841 C CA . VAL A 1 99 ? 12.092 -9.002 -21.539 1.00 87.25 99 VAL A CA 1
ATOM 842 C C . VAL A 1 99 ? 11.552 -10.334 -21.002 1.00 87.25 99 VAL A C 1
ATOM 844 O O . VAL A 1 99 ? 10.521 -10.362 -20.333 1.00 87.25 99 VAL A O 1
ATOM 847 N N . ASN A 1 100 ? 12.263 -11.443 -21.231 1.00 89.62 100 ASN A N 1
ATOM 848 C CA . ASN A 1 100 ? 11.836 -12.762 -20.747 1.00 89.62 100 ASN A CA 1
ATOM 849 C C . ASN A 1 100 ? 11.722 -12.795 -19.219 1.00 89.62 100 ASN A C 1
ATOM 851 O O . ASN A 1 100 ? 10.770 -13.348 -18.679 1.00 89.62 100 ASN A O 1
ATOM 855 N N . ILE A 1 101 ? 12.675 -12.173 -18.525 1.00 87.31 101 ILE A N 1
ATOM 856 C CA . ILE A 1 101 ? 12.701 -12.130 -17.063 1.00 87.31 101 ILE A CA 1
ATOM 857 C C . ILE A 1 101 ? 11.540 -11.273 -16.551 1.00 87.31 101 ILE A C 1
ATOM 859 O O . ILE A 1 101 ? 10.785 -11.726 -15.690 1.00 87.31 101 ILE A O 1
ATOM 863 N N . GLN A 1 102 ? 11.334 -10.088 -17.137 1.00 87.44 102 GLN A N 1
ATOM 864 C CA . GLN A 1 102 ? 10.210 -9.210 -16.792 1.00 87.44 102 GLN A CA 1
ATOM 865 C C . GLN A 1 102 ? 8.856 -9.927 -16.915 1.00 87.44 102 GLN A C 1
ATOM 867 O O . GLN A 1 102 ? 7.996 -9.776 -16.049 1.00 87.44 102 GLN A O 1
ATOM 872 N N . TYR A 1 103 ? 8.676 -10.741 -17.960 1.00 89.06 103 TYR A N 1
ATOM 873 C CA . TYR A 1 103 ? 7.445 -11.496 -18.188 1.00 89.06 103 TYR A CA 1
ATOM 874 C C . TYR A 1 103 ? 7.158 -12.513 -17.073 1.00 89.06 103 TYR A C 1
ATOM 876 O O . TYR A 1 103 ? 6.049 -12.544 -16.538 1.00 89.06 103 TYR A O 1
ATOM 884 N N . TYR A 1 104 ? 8.153 -13.314 -16.673 1.00 90.81 104 TYR A N 1
ATOM 885 C CA . TYR A 1 104 ? 7.983 -14.281 -15.583 1.00 90.81 104 TYR A CA 1
ATOM 886 C C . TYR A 1 104 ? 7.690 -13.593 -14.245 1.00 90.81 104 TYR A C 1
ATOM 888 O O . TYR A 1 104 ? 6.779 -14.015 -13.532 1.00 90.81 104 TYR A O 1
ATOM 896 N N . TYR A 1 105 ? 8.396 -12.503 -13.922 1.00 89.00 105 TYR A N 1
ATOM 897 C CA . TYR A 1 105 ? 8.118 -11.728 -12.707 1.00 89.00 105 TYR A CA 1
ATOM 898 C C . TYR A 1 105 ? 6.742 -11.058 -12.736 1.00 89.00 105 TYR A C 1
ATOM 900 O O . TYR A 1 105 ? 6.084 -10.985 -11.699 1.00 89.00 105 TYR A O 1
ATOM 908 N N . GLY A 1 106 ? 6.270 -10.640 -13.913 1.00 89.00 106 GLY A N 1
ATOM 909 C CA . GLY A 1 106 ? 4.910 -10.141 -14.098 1.00 89.00 106 GLY A CA 1
ATOM 910 C C . GLY A 1 106 ? 3.857 -11.176 -13.700 1.00 89.00 106 GLY A C 1
ATOM 911 O O . GLY A 1 106 ? 2.947 -10.863 -12.936 1.00 89.00 106 GLY A O 1
ATOM 912 N N . TRP A 1 107 ? 4.010 -12.432 -14.129 1.00 91.62 107 TRP A N 1
ATOM 913 C CA . TRP A 1 107 ? 3.102 -13.508 -13.715 1.00 91.62 107 TRP A CA 1
ATOM 914 C C . TRP A 1 107 ? 3.172 -13.806 -12.222 1.00 91.62 107 TRP A C 1
ATOM 916 O O . TRP A 1 107 ? 2.130 -13.968 -11.590 1.00 91.62 107 TRP A O 1
ATOM 926 N N . VAL A 1 108 ? 4.375 -13.840 -11.643 1.00 91.19 108 VAL A N 1
ATOM 927 C CA . VAL A 1 108 ? 4.544 -14.019 -10.192 1.00 91.19 108 VAL A CA 1
ATOM 928 C C . VAL A 1 108 ? 3.802 -12.924 -9.423 1.00 91.19 108 VAL A C 1
ATOM 930 O O . VAL A 1 108 ? 3.083 -13.231 -8.473 1.00 91.19 108 VAL A O 1
ATOM 933 N N . LEU A 1 109 ? 3.906 -11.669 -9.867 1.00 91.06 109 LEU A N 1
ATOM 934 C CA . LEU A 1 109 ? 3.185 -10.545 -9.272 1.00 91.06 109 LEU A CA 1
ATOM 935 C C . LEU A 1 109 ? 1.662 -10.723 -9.384 1.00 91.06 109 LEU A C 1
ATOM 937 O O . LEU A 1 109 ? 0.953 -10.525 -8.400 1.00 91.06 109 LEU A O 1
ATOM 941 N N . VAL A 1 110 ? 1.149 -11.146 -10.545 1.00 92.19 110 VAL A N 1
ATOM 942 C CA . VAL A 1 110 ? -0.290 -11.412 -10.739 1.00 92.19 110 VAL A CA 1
ATOM 943 C C . VAL A 1 110 ? -0.791 -12.499 -9.783 1.00 92.19 110 VAL A C 1
ATOM 945 O O . VAL A 1 110 ? -1.830 -12.314 -9.148 1.00 92.19 110 VAL A O 1
ATOM 948 N N . TYR A 1 111 ? -0.050 -13.599 -9.621 1.00 92.50 111 TYR A N 1
ATOM 949 C CA . TYR A 1 111 ? -0.413 -14.659 -8.674 1.00 92.50 111 TYR A CA 1
ATOM 950 C C . TYR A 1 111 ? -0.413 -14.171 -7.222 1.00 92.50 111 TYR A C 1
ATOM 952 O O . TYR A 1 111 ? -1.335 -14.488 -6.471 1.00 92.50 111 TYR A O 1
ATOM 960 N N . GLN A 1 112 ? 0.584 -13.375 -6.828 1.00 88.62 112 GLN A N 1
ATOM 961 C CA . GLN A 1 112 ? 0.650 -12.804 -5.482 1.00 88.62 112 GLN A CA 1
ATOM 962 C C . GLN A 1 112 ? -0.524 -11.859 -5.197 1.00 88.62 112 GLN A C 1
ATOM 964 O O . GLN A 1 112 ? -1.150 -11.963 -4.142 1.00 88.62 112 GLN A O 1
ATOM 969 N N . ILE A 1 113 ? -0.859 -10.976 -6.143 1.00 90.75 113 ILE A N 1
ATOM 970 C CA . ILE A 1 113 ? -2.008 -10.069 -6.024 1.00 90.75 113 ILE A CA 1
ATOM 971 C C . ILE A 1 113 ? -3.308 -10.871 -5.906 1.00 90.75 113 ILE A C 1
ATOM 973 O O . ILE A 1 113 ? -4.119 -10.593 -5.024 1.00 90.75 113 ILE A O 1
ATOM 977 N N . GLY A 1 114 ? -3.490 -11.887 -6.755 1.00 91.06 114 GLY A N 1
ATOM 978 C CA . GLY A 1 114 ? -4.671 -12.749 -6.721 1.00 91.06 114 GLY A CA 1
ATOM 979 C C . GLY A 1 114 ? -4.844 -13.465 -5.380 1.00 91.06 114 GLY A C 1
ATOM 980 O O . GLY A 1 114 ? -5.952 -13.513 -4.850 1.00 91.06 114 GLY A O 1
ATOM 981 N N . LEU A 1 115 ? -3.751 -13.962 -4.794 1.00 89.69 115 LEU A N 1
ATOM 982 C CA . LEU A 1 115 ? -3.768 -14.615 -3.485 1.00 89.69 115 LEU A CA 1
ATOM 983 C C . LEU A 1 115 ? -4.170 -13.647 -2.367 1.00 89.69 115 LEU A C 1
ATOM 985 O O . LEU A 1 115 ? -5.014 -13.989 -1.542 1.00 89.69 115 LEU A O 1
ATOM 989 N N . VAL A 1 116 ? -3.606 -12.437 -2.346 1.00 88.94 116 VAL A N 1
ATOM 990 C CA . VAL A 1 116 ? -3.942 -11.430 -1.325 1.00 88.94 116 VAL A CA 1
ATOM 991 C C . VAL A 1 116 ? -5.396 -10.989 -1.450 1.00 88.94 116 VAL A C 1
ATOM 993 O O . VAL A 1 116 ? -6.121 -11.016 -0.459 1.00 88.94 116 VAL A O 1
ATOM 996 N N . MET A 1 117 ? -5.861 -10.690 -2.667 1.00 88.81 117 MET A N 1
ATOM 997 C CA . MET A 1 117 ? -7.272 -10.373 -2.904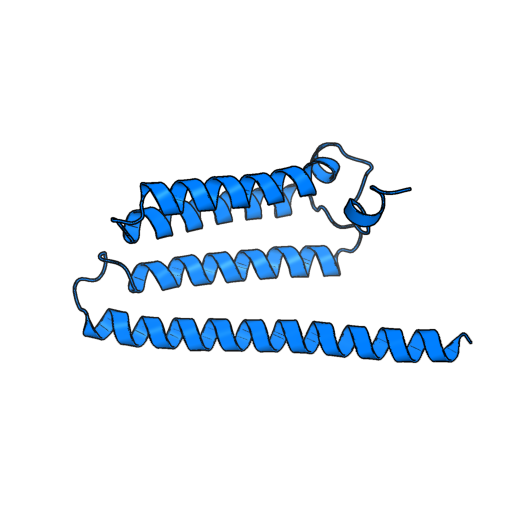 1.00 88.81 117 MET A CA 1
ATOM 998 C C . MET A 1 117 ? -8.186 -11.502 -2.427 1.00 88.81 117 MET A C 1
ATOM 1000 O O . MET A 1 117 ? -9.202 -11.245 -1.788 1.00 88.81 117 MET A O 1
ATOM 1004 N N . PHE A 1 118 ? -7.832 -12.756 -2.711 1.00 90.00 118 PHE A N 1
ATOM 1005 C CA . PHE A 1 118 ? -8.618 -13.905 -2.276 1.00 90.00 118 PHE A CA 1
ATOM 1006 C C . PHE A 1 118 ? -8.737 -13.982 -0.746 1.00 90.00 118 PHE A C 1
ATOM 1008 O O . PHE A 1 118 ? -9.835 -14.219 -0.235 1.00 90.00 118 PHE A O 1
ATOM 1015 N N . ILE A 1 119 ? -7.644 -13.747 -0.013 1.00 87.00 119 ILE A N 1
ATOM 1016 C CA . ILE A 1 119 ? -7.649 -13.702 1.457 1.00 87.00 119 ILE A CA 1
ATOM 1017 C C . ILE A 1 119 ? -8.537 -12.557 1.960 1.00 87.00 119 ILE A C 1
ATOM 1019 O O . ILE A 1 119 ? -9.412 -12.796 2.795 1.00 87.00 119 ILE A O 1
ATOM 1023 N N . ASP A 1 120 ? -8.372 -11.348 1.420 1.00 85.88 120 ASP A N 1
ATOM 1024 C CA . ASP A 1 120 ? -9.133 -10.165 1.838 1.00 85.88 120 ASP A CA 1
ATOM 1025 C C . ASP A 1 120 ? -10.638 -10.335 1.595 1.00 85.88 120 ASP A C 1
ATOM 1027 O O . ASP A 1 120 ? -11.461 -10.068 2.478 1.00 85.88 120 ASP A O 1
ATOM 1031 N N . TYR A 1 121 ? -11.020 -10.844 0.420 1.00 87.69 121 TYR A N 1
ATOM 1032 C CA . TYR A 1 121 ? -12.420 -11.115 0.100 1.00 87.69 121 TYR A CA 1
ATOM 1033 C C . TYR A 1 121 ? -13.003 -12.231 0.963 1.00 87.69 121 TYR A C 1
ATOM 1035 O O . TYR A 1 121 ? -14.147 -12.116 1.407 1.00 87.69 121 TYR A O 1
ATOM 1043 N N . SER A 1 122 ? -12.228 -13.280 1.248 1.00 88.44 122 SER A N 1
ATOM 1044 C CA . SER A 1 122 ? -12.660 -14.364 2.137 1.00 88.44 122 SER A CA 1
ATOM 1045 C C . SER A 1 122 ? -12.898 -13.856 3.560 1.00 88.44 122 SER A C 1
ATOM 1047 O O . SER A 1 122 ? -13.916 -14.191 4.167 1.00 88.44 122 SER A O 1
ATOM 1049 N N . TYR A 1 123 ? -12.009 -13.001 4.077 1.00 85.56 123 TYR A N 1
ATOM 1050 C CA . TYR A 1 123 ? -12.170 -12.367 5.386 1.00 85.56 123 TYR A CA 1
ATOM 1051 C C . TYR A 1 123 ? -13.419 -11.477 5.436 1.00 85.56 123 TYR A C 1
ATOM 1053 O O . TYR A 1 123 ? -14.236 -11.593 6.352 1.00 85.56 123 TYR A O 1
ATOM 1061 N N . MET A 1 124 ? -13.617 -10.630 4.420 1.00 84.88 124 MET A N 1
ATOM 1062 C CA . MET A 1 124 ? -14.789 -9.755 4.331 1.00 84.88 124 MET A CA 1
ATOM 1063 C C . MET A 1 124 ? -16.100 -10.552 4.248 1.00 84.88 124 MET A C 1
ATOM 1065 O O . MET A 1 124 ? -17.086 -10.205 4.908 1.00 84.88 124 MET A O 1
ATOM 1069 N N . PHE A 1 125 ? -16.112 -11.637 3.470 1.00 89.06 125 PHE A N 1
ATOM 1070 C CA . PHE A 1 125 ? -17.257 -12.535 3.358 1.00 89.06 125 PHE A CA 1
ATOM 1071 C C . PHE A 1 125 ? -17.574 -13.219 4.693 1.00 89.06 125 PHE A C 1
ATOM 1073 O O . PHE A 1 125 ? -18.714 -13.159 5.153 1.00 89.06 125 PHE A O 1
ATOM 1080 N N . ALA A 1 126 ? -16.566 -13.789 5.364 1.00 88.06 126 ALA A N 1
ATOM 1081 C CA . ALA A 1 126 ? -16.737 -14.420 6.671 1.00 88.06 126 ALA A CA 1
ATOM 1082 C C . ALA A 1 126 ? -17.279 -13.434 7.719 1.00 88.06 126 ALA A C 1
ATOM 1084 O O . ALA A 1 126 ? -18.210 -13.769 8.455 1.00 88.06 126 ALA A O 1
ATOM 1085 N N . ASN A 1 127 ? -16.763 -12.201 7.740 1.00 85.06 127 ASN A N 1
ATOM 1086 C CA . ASN A 1 127 ? -17.237 -11.156 8.645 1.00 85.06 127 ASN A CA 1
ATOM 1087 C C . ASN A 1 127 ? -18.698 -10.765 8.355 1.00 85.06 127 ASN A C 1
ATOM 1089 O O . ASN A 1 127 ? -19.508 -10.641 9.271 1.00 85.06 127 ASN A O 1
ATOM 1093 N N . THR A 1 128 ? -19.072 -10.651 7.076 1.00 87.19 128 THR A N 1
ATOM 1094 C CA . THR A 1 128 ? -20.455 -10.349 6.664 1.00 87.19 128 THR A CA 1
ATOM 1095 C C . THR A 1 128 ? -21.419 -11.459 7.086 1.00 87.19 128 THR A C 1
ATOM 1097 O O . THR A 1 128 ? -22.491 -11.175 7.621 1.00 87.19 128 THR A O 1
ATOM 1100 N N . CYS A 1 129 ? -21.031 -12.727 6.911 1.00 88.25 129 CYS A N 1
ATOM 1101 C CA . CYS A 1 129 ? -21.816 -13.862 7.389 1.00 88.25 129 CYS A CA 1
ATOM 1102 C C . CYS A 1 129 ? -21.961 -13.842 8.914 1.00 88.25 129 CYS A C 1
ATOM 1104 O O . CYS A 1 129 ? -23.075 -13.978 9.413 1.00 88.25 129 CYS A O 1
ATOM 1106 N N . TYR A 1 130 ? -20.870 -13.630 9.657 1.00 86.81 130 TYR A N 1
ATOM 1107 C CA . TYR A 1 130 ? -20.906 -13.562 11.118 1.00 86.81 130 TYR A CA 1
ATOM 1108 C C . TYR A 1 130 ? -21.873 -12.480 11.616 1.00 86.81 130 TYR A C 1
ATOM 1110 O O . TYR A 1 130 ? -22.752 -12.769 12.430 1.00 86.81 130 TYR A O 1
ATOM 1118 N N . VAL A 1 131 ? -21.783 -11.264 11.070 1.00 84.62 131 VAL A N 1
ATOM 1119 C CA . VAL A 1 131 ? -22.694 -10.163 11.415 1.00 84.62 131 VAL A CA 1
ATOM 1120 C C . VAL A 1 131 ? -24.142 -10.523 11.079 1.00 84.62 131 VAL A C 1
ATOM 1122 O O . VAL A 1 131 ? -25.023 -10.330 11.915 1.00 84.62 131 VAL A O 1
ATOM 1125 N N . ALA A 1 132 ? -24.403 -11.111 9.907 1.00 82.88 132 ALA A N 1
ATOM 1126 C CA . ALA A 1 132 ? -25.748 -11.536 9.524 1.00 82.88 132 ALA A CA 1
ATOM 1127 C C . ALA A 1 132 ? -26.335 -12.582 10.492 1.00 82.88 132 ALA A C 1
ATOM 1129 O O . ALA A 1 132 ? -27.512 -12.497 10.845 1.00 82.88 132 ALA A O 1
ATOM 1130 N N . PHE A 1 133 ? -25.529 -13.539 10.965 1.00 82.38 133 PHE A N 1
ATOM 1131 C CA . PHE A 1 133 ? -25.962 -14.543 11.945 1.00 82.38 133 PHE A CA 1
ATOM 1132 C C . PHE A 1 133 ? -26.191 -13.957 13.344 1.00 82.38 133 PHE A C 1
ATOM 1134 O O . PHE A 1 133 ? -27.148 -14.347 14.013 1.00 82.38 133 PHE A O 1
ATOM 1141 N N . VAL A 1 134 ? -25.355 -13.015 13.789 1.00 79.81 134 VAL A N 1
ATOM 1142 C CA . VAL A 1 134 ? -25.496 -12.363 15.103 1.00 79.81 134 VAL A CA 1
ATOM 1143 C C . VAL A 1 134 ? -26.715 -11.442 15.144 1.00 79.81 134 VAL A C 1
ATOM 1145 O O . VAL A 1 134 ? -27.491 -11.504 16.094 1.00 79.81 134 VAL A O 1
ATOM 1148 N N . VAL A 1 135 ? -26.935 -10.636 14.101 1.00 73.06 135 VAL A N 1
ATOM 1149 C CA . VAL A 1 135 ? -28.105 -9.743 14.011 1.00 73.06 135 VAL A CA 1
ATOM 1150 C C . VAL A 1 135 ? -29.404 -10.550 14.010 1.00 73.06 135 VAL A C 1
ATOM 1152 O O . VAL A 1 135 ? -30.354 -10.187 14.698 1.00 73.06 135 VAL A O 1
ATOM 1155 N N . LYS A 1 136 ? -29.423 -11.701 13.329 1.00 61.66 136 LYS A N 1
ATOM 1156 C CA . LYS A 1 136 ? -30.582 -12.604 13.299 1.00 61.66 136 LYS A CA 1
ATOM 1157 C C . LYS A 1 136 ? -30.853 -13.316 14.634 1.00 61.66 136 LYS A C 1
ATOM 1159 O O . LYS A 1 136 ? -31.926 -13.875 14.802 1.00 61.66 136 LYS A O 1
ATOM 1164 N N . LYS A 1 137 ? -29.897 -13.319 15.571 1.00 54.28 137 LYS A N 1
ATOM 1165 C CA . LYS A 1 137 ? -30.048 -13.898 16.919 1.00 54.28 137 LYS A CA 1
ATOM 1166 C C . LYS A 1 137 ? -30.629 -12.901 17.938 1.00 54.28 137 LYS A C 1
ATOM 1168 O O . LYS A 1 137 ? -31.045 -13.318 19.014 1.00 54.28 137 LYS A O 1
ATOM 1173 N N . HIS A 1 138 ? -30.632 -11.605 17.619 1.00 51.28 138 HIS A N 1
ATOM 1174 C CA . HIS A 1 138 ? -31.139 -10.526 18.478 1.00 51.28 138 HIS A CA 1
ATOM 1175 C C . HIS A 1 138 ? -32.459 -9.901 17.986 1.00 51.28 138 HIS A C 1
ATOM 1177 O O . HIS A 1 138 ? -32.916 -8.922 18.577 1.00 51.28 138 HIS A O 1
ATOM 1183 N N . GLN A 1 139 ? -33.069 -10.470 16.942 1.00 46.06 139 GLN A N 1
ATOM 1184 C CA . GLN A 1 139 ? -34.473 -10.263 16.567 1.00 46.06 139 GLN A CA 1
ATOM 1185 C C . GLN A 1 139 ? -35.300 -11.471 16.995 1.00 46.06 139 GLN A C 1
ATOM 1187 O O . GLN A 1 139 ? -36.466 -11.253 17.383 1.00 46.06 139 GLN A O 1
#

pLDDT: mean 83.54, std 10.46, range [46.06, 93.56]

Secondary structure (DSSP, 8-state):
--SGGGSTTB-TTSHHHHTHHHHHHHHHHHHHHHHHHSTT-HHHHHHHHHHHHHHHHHHHHHH--BSSHHHHHHHHHHHHHHHHHHHHHHTTSTTS--HHHHHHHHHHHHHHHHHHHHHHHHHHHHHHHHHHHHHTT--

Organism: NCBI:txid141414

Radius of gyration: 18.66 Å; chains: 1; bounding box: 51×31×42 Å

Sequence (139 aa):
MKFESLYIGVKTEKWHTTIYPAIFLFRRFILVIVATFFQNTKSWLVLAFIQMQMFYLMYLFVSKVKEDKMENALEVMNETILLFFGYFMIFTTDFIPMVNIQYYYGWVLVYQIGLVMFIDYSYMFANTCYVAFVVKKHQ

Foldseek 3Di:
DPCVVVCVQFDPPDPLLVCVVVLVVVLVVVLVVLCVVCVVFQLSSLVVQLVSLVVVLVSLVVCVGGPDPVVSVVVSVVSVLVNVLSVLVNQLGVVDVDNVSNVVSVVVSVVSVVVVVVVVVVVVVVVVVVVVVVVVVVD